Protein AF-A0A2L2Y137-F1 (afdb_monomer_lite)

Radius of gyration: 23.75 Å; chains: 1; bounding box: 49×53×63 Å

Structure (mmCIF, N/CA/C/O backbone):
data_AF-A0A2L2Y137-F1
#
_entry.id   AF-A0A2L2Y137-F1
#
loop_
_atom_site.group_PDB
_atom_site.id
_atom_site.type_symbol
_atom_site.label_atom_id
_atom_site.label_alt_id
_atom_site.label_comp_id
_atom_site.label_asym_id
_atom_site.label_entity_i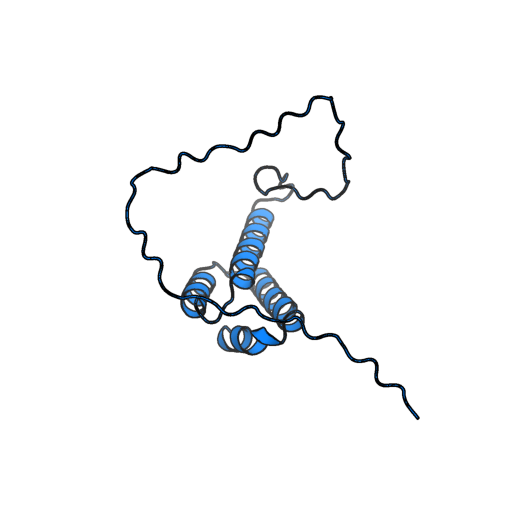d
_atom_site.label_seq_id
_atom_site.pdbx_PDB_ins_code
_atom_site.Cartn_x
_atom_site.Cartn_y
_atom_site.Cartn_z
_atom_site.occupancy
_atom_site.B_iso_or_equiv
_atom_site.auth_seq_id
_atom_site.auth_comp_id
_atom_site.auth_asym_id
_atom_site.auth_atom_id
_atom_site.pdbx_PDB_model_num
ATOM 1 N N . PRO A 1 1 ? 4.138 -17.781 -47.375 1.00 38.97 1 PRO A N 1
ATOM 2 C CA . PRO A 1 1 ? 4.393 -16.380 -47.787 1.00 38.97 1 PRO A CA 1
ATOM 3 C C . PRO A 1 1 ? 3.566 -15.408 -46.932 1.00 38.97 1 PRO A C 1
ATOM 5 O O . PRO A 1 1 ? 2.381 -15.214 -47.176 1.00 38.97 1 PRO A O 1
ATOM 8 N N . ILE A 1 2 ? 4.181 -14.890 -45.868 1.00 36.47 2 ILE A N 1
ATOM 9 C CA . ILE A 1 2 ? 3.550 -14.008 -44.878 1.00 36.47 2 ILE A CA 1
ATOM 10 C C . ILE A 1 2 ? 4.031 -12.584 -45.172 1.00 36.47 2 ILE A C 1
ATOM 12 O O . ILE A 1 2 ? 5.234 -12.335 -45.207 1.00 36.47 2 ILE A O 1
ATOM 16 N N . ILE A 1 3 ? 3.095 -11.674 -45.440 1.00 41.97 3 ILE A N 1
ATOM 17 C CA . ILE A 1 3 ? 3.372 -10.265 -45.738 1.00 41.97 3 ILE A CA 1
ATOM 18 C C . ILE A 1 3 ? 3.721 -9.553 -44.426 1.00 41.97 3 ILE A C 1
ATOM 20 O O . ILE A 1 3 ? 2.908 -9.471 -43.508 1.00 41.97 3 ILE A O 1
ATOM 24 N N . LEU A 1 4 ? 4.955 -9.057 -44.348 1.00 38.38 4 LEU A N 1
ATOM 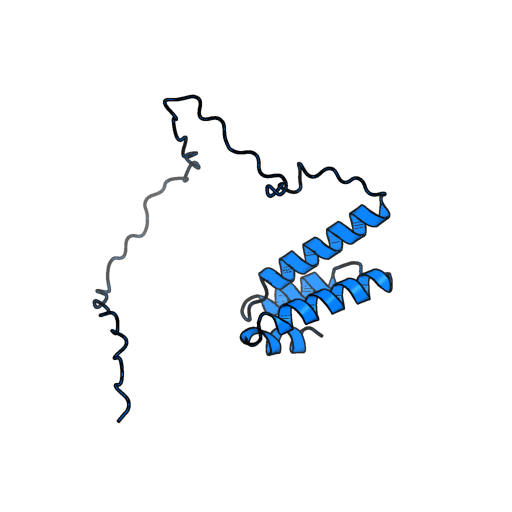25 C CA . LEU A 1 4 ? 5.518 -8.330 -43.216 1.00 38.38 4 LEU A CA 1
ATOM 26 C C . LEU A 1 4 ? 5.083 -6.857 -43.310 1.00 38.38 4 LEU A C 1
ATOM 28 O O . LEU A 1 4 ? 5.626 -6.090 -44.104 1.00 38.38 4 LEU A O 1
ATOM 32 N N . ALA A 1 5 ? 4.075 -6.458 -42.533 1.00 44.41 5 ALA A N 1
ATOM 33 C CA . ALA A 1 5 ? 3.687 -5.056 -42.405 1.00 44.41 5 ALA A CA 1
ATOM 34 C C . ALA A 1 5 ? 4.750 -4.306 -41.581 1.00 44.41 5 ALA A C 1
ATOM 36 O O . ALA A 1 5 ? 4.896 -4.516 -40.376 1.00 44.41 5 ALA A O 1
ATOM 37 N N . GLN A 1 6 ? 5.521 -3.452 -42.253 1.00 39.34 6 GLN A N 1
ATOM 38 C CA . GLN A 1 6 ? 6.526 -2.586 -41.642 1.00 39.34 6 GLN A CA 1
ATOM 39 C C . GLN A 1 6 ? 5.832 -1.539 -40.757 1.00 39.34 6 GLN A C 1
ATOM 41 O O . GLN A 1 6 ? 5.092 -0.686 -41.242 1.00 39.34 6 GLN A O 1
ATOM 46 N N . ARG A 1 7 ? 6.072 -1.603 -39.443 1.00 38.91 7 ARG A N 1
ATOM 47 C CA . ARG A 1 7 ? 5.741 -0.525 -38.504 1.00 38.91 7 ARG A CA 1
ATOM 48 C C . ARG A 1 7 ? 6.672 0.657 -38.790 1.00 38.91 7 ARG A C 1
ATOM 50 O O . ARG A 1 7 ? 7.886 0.523 -38.671 1.00 38.91 7 ARG A O 1
ATOM 57 N N . GLY A 1 8 ? 6.105 1.793 -39.193 1.00 39.16 8 GLY A N 1
ATOM 58 C CA . GLY A 1 8 ? 6.844 3.035 -39.417 1.00 39.16 8 GLY A CA 1
ATOM 59 C C . GLY A 1 8 ? 7.548 3.505 -38.143 1.00 39.16 8 GLY A C 1
ATOM 60 O O . GLY A 1 8 ? 6.928 3.625 -37.089 1.00 39.16 8 GLY A O 1
ATOM 61 N N . VAL A 1 9 ? 8.850 3.756 -38.250 1.00 48.69 9 VAL A N 1
ATOM 62 C CA . VAL A 1 9 ? 9.694 4.284 -37.171 1.00 48.69 9 VAL A CA 1
ATOM 63 C C . VAL A 1 9 ? 9.610 5.817 -37.203 1.00 48.69 9 VAL A C 1
ATOM 65 O O . VAL A 1 9 ? 9.826 6.398 -38.271 1.00 48.69 9 VAL A O 1
ATOM 68 N N . PRO A 1 10 ? 9.302 6.513 -36.094 1.00 44.56 10 PRO A N 1
ATOM 69 C CA . PRO A 1 10 ? 9.287 7.972 -36.091 1.00 44.56 10 PRO A CA 1
ATOM 70 C C . PRO A 1 10 ? 10.718 8.531 -36.186 1.00 44.56 10 PRO A C 1
ATOM 72 O O . PRO A 1 10 ? 11.599 8.168 -35.408 1.00 44.56 10 PRO A O 1
ATOM 75 N N . ARG A 1 11 ? 10.953 9.435 -37.149 1.00 46.00 11 ARG A N 1
ATOM 76 C CA . ARG A 1 11 ? 12.197 10.214 -37.280 1.00 46.00 11 ARG A CA 1
ATOM 77 C C . ARG A 1 11 ? 12.391 11.103 -36.048 1.00 46.00 11 ARG A C 1
ATOM 79 O O . ARG A 1 11 ? 11.585 11.999 -35.815 1.00 46.00 11 ARG A O 1
ATOM 86 N N . MET A 1 12 ? 13.493 10.923 -35.323 1.00 43.78 12 MET A N 1
ATOM 87 C CA . MET A 1 12 ? 13.956 11.880 -34.315 1.00 43.78 12 MET A CA 1
ATOM 88 C C . MET A 1 12 ? 14.762 13.004 -34.979 1.00 43.78 12 MET A C 1
ATOM 90 O O . MET A 1 12 ? 15.778 12.756 -35.626 1.00 43.78 12 MET A O 1
ATOM 94 N N . THR A 1 13 ? 14.317 14.250 -34.823 1.00 55.12 13 THR A N 1
ATOM 95 C CA . THR A 1 13 ? 15.115 15.447 -35.130 1.00 55.12 13 THR A CA 1
ATOM 96 C C . THR A 1 13 ? 16.162 15.678 -34.038 1.00 55.12 13 THR A C 1
ATOM 98 O O . THR A 1 13 ? 15.844 15.631 -32.852 1.00 55.12 13 THR A O 1
ATOM 101 N N . GLN A 1 14 ? 17.409 15.917 -34.450 1.00 45.94 14 GLN A N 1
ATOM 102 C CA . GLN A 1 14 ? 18.572 16.101 -33.577 1.00 45.94 14 GLN A CA 1
ATOM 103 C C . GLN A 1 14 ? 18.450 17.350 -32.683 1.00 45.94 14 GLN A C 1
ATOM 105 O O . GLN A 1 14 ? 18.018 18.410 -33.135 1.00 45.94 14 GLN A O 1
ATOM 110 N N . MET A 1 15 ? 18.857 17.218 -31.415 1.00 37.88 15 MET A N 1
ATOM 111 C CA . MET A 1 15 ? 18.970 18.316 -30.450 1.00 37.88 15 MET A CA 1
ATOM 112 C C . MET A 1 15 ? 20.191 19.196 -30.743 1.00 37.88 15 MET A C 1
ATOM 114 O O . MET A 1 15 ? 21.310 18.693 -30.799 1.00 37.88 15 MET A O 1
ATOM 118 N N . ASN A 1 16 ? 19.988 20.515 -30.806 1.00 38.53 16 ASN A N 1
ATOM 119 C CA . ASN A 1 16 ? 21.054 21.495 -30.601 1.00 38.53 16 ASN A CA 1
ATOM 120 C C . ASN A 1 16 ? 21.148 21.836 -29.107 1.00 38.53 16 ASN A C 1
ATOM 122 O O . ASN A 1 16 ? 20.200 22.341 -28.505 1.00 38.53 16 ASN A O 1
ATOM 126 N N . ILE A 1 17 ? 22.308 21.538 -28.527 1.00 48.25 17 ILE A N 1
ATOM 127 C CA . ILE A 1 17 ? 22.744 21.941 -27.187 1.00 48.25 17 ILE A CA 1
ATOM 128 C C . ILE A 1 17 ? 23.170 23.424 -27.242 1.00 48.25 17 ILE A C 1
ATOM 130 O O . ILE A 1 17 ? 23.572 23.910 -28.294 1.00 48.25 17 ILE A O 1
ATOM 134 N N . TYR A 1 18 ? 23.086 24.111 -26.095 1.00 41.72 18 TYR A N 1
ATOM 135 C CA . TYR A 1 18 ? 23.451 25.513 -25.802 1.00 41.72 18 TYR A CA 1
ATOM 136 C C . TYR A 1 18 ? 22.340 26.570 -25.932 1.00 41.72 18 TYR A C 1
ATOM 138 O O . TYR A 1 18 ? 22.321 27.391 -26.842 1.00 41.72 18 TYR A O 1
ATOM 146 N N . ALA A 1 19 ? 21.501 26.665 -24.897 1.00 40.59 19 ALA A N 1
ATOM 147 C CA . ALA A 1 19 ? 20.935 27.947 -24.476 1.00 40.59 19 ALA A CA 1
ATOM 148 C C . ALA A 1 19 ? 20.807 27.995 -22.944 1.00 40.59 19 ALA A C 1
ATOM 150 O O . ALA A 1 19 ? 19.820 27.575 -22.349 1.00 40.59 19 ALA A O 1
ATOM 151 N N . ASN A 1 20 ? 21.854 28.517 -22.307 1.00 47.66 20 ASN A N 1
ATOM 152 C CA . ASN A 1 20 ? 21.849 28.979 -20.926 1.00 47.66 20 ASN A CA 1
ATOM 153 C C . ASN A 1 20 ? 20.982 30.249 -20.829 1.00 47.66 20 ASN A C 1
ATOM 155 O O . ASN A 1 20 ? 21.351 31.282 -21.384 1.00 47.66 20 ASN A O 1
ATOM 159 N N . ARG A 1 21 ? 19.850 30.196 -20.119 1.00 41.94 21 ARG A N 1
ATOM 160 C CA . ARG A 1 21 ? 19.160 31.396 -19.615 1.00 41.94 21 ARG A CA 1
ATOM 161 C C . ARG A 1 21 ? 18.824 31.219 -18.138 1.00 41.94 21 ARG A C 1
ATOM 163 O O . ARG A 1 21 ? 17.698 30.887 -17.778 1.00 41.94 21 ARG A O 1
ATOM 170 N N . ARG A 1 22 ? 19.815 31.438 -17.271 1.00 40.47 22 ARG A N 1
ATOM 171 C CA . ARG A 1 22 ? 19.553 31.737 -15.858 1.00 40.47 22 ARG A CA 1
ATOM 172 C C . ARG A 1 22 ? 19.147 33.206 -15.693 1.00 40.47 22 ARG A C 1
ATOM 174 O O . ARG A 1 22 ? 19.664 34.079 -16.381 1.00 40.47 22 ARG A O 1
ATOM 181 N N . SER A 1 23 ? 18.245 33.393 -14.728 1.00 47.12 23 SER A N 1
ATOM 182 C CA . SER A 1 23 ? 17.802 34.615 -14.043 1.00 47.12 23 SER A CA 1
ATOM 183 C C . SER A 1 23 ? 16.984 35.647 -14.825 1.00 47.12 23 SER A C 1
ATOM 185 O O . SER A 1 23 ? 17.530 36.607 -15.357 1.00 47.12 23 SER A O 1
ATOM 187 N N . LEU A 1 24 ? 15.656 35.537 -14.705 1.00 47.75 24 LEU A N 1
ATOM 188 C CA . LEU A 1 24 ? 14.812 36.682 -14.355 1.00 47.75 24 LEU A CA 1
ATOM 189 C C . LEU A 1 24 ? 13.897 36.282 -13.193 1.00 47.75 24 LEU A C 1
ATOM 191 O O . LEU A 1 24 ? 13.234 35.248 -13.223 1.00 47.75 24 LEU A O 1
ATOM 195 N N . GLN A 1 25 ? 13.938 37.094 -12.142 1.00 47.38 25 GLN A N 1
ATOM 196 C CA . GLN A 1 25 ? 13.045 37.046 -10.995 1.00 47.38 25 GLN A CA 1
ATOM 197 C C . GLN A 1 25 ? 11.588 37.202 -11.429 1.00 47.38 25 GLN A C 1
ATOM 199 O O . GLN A 1 25 ? 11.256 38.067 -12.233 1.00 47.38 25 GLN A O 1
ATOM 204 N N . GLY A 1 26 ? 10.716 36.417 -10.808 1.00 38.12 26 GLY A N 1
ATOM 205 C CA . GLY A 1 26 ? 9.277 36.618 -10.848 1.00 38.12 26 GLY A CA 1
ATOM 206 C C . GLY A 1 26 ? 8.600 35.490 -10.094 1.00 38.12 26 GLY A C 1
ATOM 207 O O . GLY A 1 26 ? 8.564 34.365 -10.575 1.00 38.12 26 GLY A O 1
ATOM 208 N N . ARG A 1 27 ? 8.105 35.772 -8.884 1.00 45.88 27 ARG A N 1
ATOM 209 C CA . ARG A 1 27 ? 7.161 34.892 -8.187 1.00 45.88 27 ARG A CA 1
ATOM 210 C C . ARG A 1 27 ? 6.037 34.562 -9.171 1.00 45.88 27 ARG A C 1
ATOM 212 O O . ARG A 1 27 ? 5.311 35.471 -9.560 1.00 45.88 27 ARG A O 1
ATOM 219 N N . ASP A 1 28 ? 5.903 33.299 -9.566 1.00 46.38 28 ASP A N 1
ATOM 220 C CA . ASP A 1 28 ? 4.747 32.840 -10.333 1.00 46.38 28 ASP A CA 1
ATOM 221 C C . ASP A 1 28 ? 3.533 32.864 -9.397 1.00 46.38 28 ASP A C 1
ATOM 223 O O . ASP A 1 28 ? 3.228 31.925 -8.652 1.00 46.38 28 ASP A O 1
ATOM 227 N N . SER A 1 29 ? 2.897 34.031 -9.335 1.00 56.12 29 SER A N 1
ATOM 2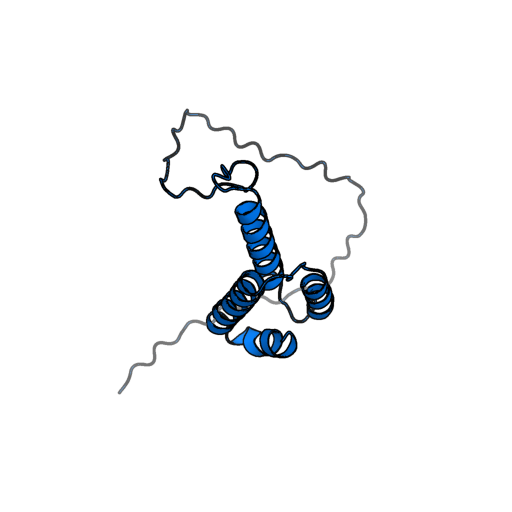28 C CA . SER A 1 29 ? 1.553 34.186 -8.815 1.00 56.12 29 SER A CA 1
ATOM 229 C C . SER A 1 29 ? 0.652 33.317 -9.677 1.00 56.12 29 SER A C 1
ATOM 231 O O . SER A 1 29 ? 0.206 33.789 -10.716 1.00 56.12 29 SER A O 1
ATOM 233 N N . LYS A 1 30 ? 0.408 32.072 -9.234 1.00 61.53 30 LYS A N 1
ATOM 234 C CA . LYS A 1 30 ? -0.530 31.090 -9.805 1.00 61.53 30 LYS A CA 1
ATOM 235 C C . LYS A 1 30 ? -1.705 31.796 -10.483 1.00 61.53 30 LYS A C 1
ATOM 237 O O . LYS A 1 30 ? -2.718 32.095 -9.844 1.00 61.53 30 LYS A O 1
ATOM 242 N N . THR A 1 31 ? -1.573 32.074 -11.774 1.00 59.28 31 THR A N 1
ATOM 243 C CA . THR A 1 31 ? -2.648 32.671 -12.554 1.00 59.28 31 THR A CA 1
ATOM 244 C C . THR A 1 31 ? -3.644 31.549 -12.783 1.00 59.28 31 THR A C 1
ATOM 246 O O . THR A 1 31 ? -3.423 30.624 -13.563 1.00 59.28 31 THR A O 1
ATOM 249 N N . LYS A 1 32 ? -4.729 31.568 -12.001 1.00 63.03 32 LYS A N 1
ATOM 250 C CA . LYS A 1 32 ? -5.862 30.664 -12.197 1.00 63.03 32 LYS A CA 1
ATOM 251 C C . LYS A 1 32 ? -6.320 30.847 -13.643 1.00 63.03 32 LYS A C 1
ATOM 253 O O . LYS A 1 32 ? -6.766 31.931 -14.007 1.00 63.03 32 LYS A O 1
ATOM 258 N N . LYS A 1 33 ? -6.179 29.811 -14.471 1.00 66.81 33 LYS A N 1
ATOM 259 C CA . LYS A 1 33 ? -6.728 29.806 -15.830 1.00 66.81 33 LYS A CA 1
ATOM 260 C C . LYS A 1 33 ? -8.251 29.800 -15.704 1.00 66.81 33 LYS A C 1
ATOM 262 O O . LYS A 1 33 ? -8.849 28.756 -15.466 1.00 66.81 33 LYS A O 1
ATOM 267 N N . VAL A 1 34 ? -8.861 30.979 -15.779 1.00 70.38 34 VAL A N 1
ATOM 268 C CA . VAL A 1 34 ? -10.317 31.137 -15.800 1.00 70.38 34 VAL A CA 1
ATOM 269 C C . VAL A 1 34 ? -10.763 30.982 -17.249 1.00 70.38 34 VAL A C 1
ATOM 271 O O . VAL A 1 34 ? -10.432 31.810 -18.095 1.00 70.38 34 VAL A O 1
ATOM 274 N N . ILE A 1 35 ? -11.472 29.894 -17.541 1.00 74.12 35 ILE A N 1
ATOM 275 C CA . ILE A 1 35 ? -12.131 29.691 -18.831 1.00 74.12 35 ILE A CA 1
ATOM 276 C C . ILE A 1 35 ? -13.495 30.376 -18.734 1.00 74.12 35 ILE A C 1
ATOM 278 O O . ILE A 1 35 ? -14.319 29.996 -17.906 1.00 74.12 35 ILE A O 1
ATOM 282 N N . TYR A 1 36 ? -13.726 31.400 -19.552 1.00 68.62 36 TYR A N 1
ATOM 283 C CA . TYR A 1 36 ? -15.025 32.061 -19.646 1.00 68.62 36 TYR A CA 1
ATOM 284 C C . TYR A 1 36 ? -15.899 31.285 -20.637 1.00 68.62 36 TYR A C 1
ATOM 286 O O . TYR A 1 36 ? -15.594 31.254 -21.828 1.00 68.62 36 TYR A O 1
ATOM 294 N N . LEU A 1 37 ? -16.969 30.644 -20.158 1.00 67.75 37 LEU A N 1
ATOM 295 C CA . LEU A 1 37 ? -17.983 30.046 -21.028 1.00 67.75 37 LEU A CA 1
ATOM 296 C C . LEU A 1 37 ? -19.064 31.084 -21.341 1.00 67.75 37 LEU A C 1
ATOM 298 O O . LEU A 1 37 ? -19.683 31.639 -20.438 1.00 67.75 37 LEU A O 1
ATOM 302 N N . SER A 1 38 ? -19.308 31.330 -22.627 1.00 68.88 38 SER A N 1
ATOM 303 C CA . SER A 1 38 ? -20.318 32.287 -23.106 1.00 68.88 38 SER A CA 1
ATOM 304 C C . SER A 1 38 ? -21.761 31.772 -22.996 1.00 68.88 38 SER A C 1
ATOM 306 O O . SER A 1 38 ? -22.697 32.508 -23.293 1.00 68.88 38 SER A O 1
ATOM 308 N N . GLN A 1 39 ? -21.958 30.508 -22.607 1.00 70.88 39 GLN A N 1
ATOM 309 C CA . GLN A 1 39 ? -23.261 29.847 -22.529 1.00 70.88 39 GLN A CA 1
ATOM 310 C C . GLN A 1 39 ? -23.366 29.012 -21.250 1.00 70.88 39 GLN A C 1
ATOM 312 O O . GLN A 1 39 ? -22.391 28.397 -20.817 1.00 70.88 39 GLN A O 1
ATOM 317 N N . ASN A 1 40 ? -24.569 28.961 -20.669 1.00 62.47 40 ASN A N 1
ATOM 318 C CA . ASN A 1 40 ? -24.888 28.084 -19.542 1.00 62.47 40 ASN A CA 1
ATOM 319 C C . ASN A 1 40 ? -24.923 26.623 -20.020 1.00 62.47 40 ASN A C 1
ATOM 321 O O . ASN A 1 40 ? -25.972 26.103 -20.395 1.00 62.47 40 ASN A O 1
ATOM 325 N N . VAL A 1 41 ? -23.761 25.970 -20.039 1.00 72.62 41 VAL A N 1
ATOM 326 C CA . VAL A 1 41 ? -23.637 24.544 -20.358 1.00 72.62 41 VAL A CA 1
ATOM 327 C C . VAL A 1 41 ? -23.966 23.739 -19.102 1.00 72.62 41 VAL A C 1
ATOM 329 O O . VAL A 1 41 ? -23.223 23.775 -18.121 1.00 72.62 41 VAL A O 1
ATOM 332 N N . LYS A 1 42 ? -25.084 23.006 -19.120 1.00 78.50 42 LYS A N 1
ATOM 333 C CA . LYS A 1 42 ? -25.382 22.001 -18.093 1.00 78.50 42 LYS A CA 1
ATOM 334 C C . LYS A 1 42 ? -24.415 20.830 -18.284 1.00 78.50 42 LYS A C 1
ATOM 336 O O . LYS A 1 42 ? -24.433 20.187 -19.330 1.00 78.50 42 LYS A O 1
ATOM 341 N N . LEU A 1 43 ? -23.549 20.587 -17.301 1.00 77.25 43 LEU A N 1
ATOM 342 C CA . LEU A 1 43 ? -22.636 19.445 -17.326 1.00 77.25 43 LEU A CA 1
ATOM 343 C C . LEU A 1 43 ? -23.427 18.145 -17.151 1.00 77.25 43 LEU A C 1
ATOM 345 O O . LEU A 1 43 ? -24.416 18.107 -16.420 1.00 77.25 43 LEU A O 1
ATOM 349 N N . HIS A 1 44 ? -22.983 17.085 -17.824 1.00 81.62 44 HIS A N 1
ATOM 350 C CA . HIS A 1 44 ? -23.530 15.754 -17.604 1.00 81.62 44 HIS A CA 1
ATOM 351 C C . HIS A 1 44 ? -23.112 15.253 -16.222 1.00 81.62 44 HIS A C 1
ATOM 353 O O . HIS A 1 44 ? -21.928 15.242 -15.884 1.00 81.62 44 HIS A O 1
ATOM 359 N N . GLU A 1 45 ? -24.096 14.844 -15.431 1.00 82.19 45 GLU A N 1
ATOM 360 C CA . GLU A 1 45 ? -23.876 14.148 -14.171 1.00 82.19 45 GLU A CA 1
ATOM 361 C C . GLU A 1 45 ? -23.633 12.670 -14.490 1.00 82.19 45 GLU A C 1
ATOM 363 O O . GLU A 1 45 ? -24.378 12.060 -15.255 1.00 82.19 45 GLU A O 1
ATOM 368 N N . ALA A 1 46 ? -22.545 12.120 -13.957 1.00 79.56 46 ALA A N 1
ATOM 369 C CA . ALA A 1 46 ? -22.261 10.695 -14.012 1.00 79.56 46 ALA A CA 1
ATOM 370 C C . ALA A 1 46 ? -22.512 10.110 -12.625 1.00 79.56 46 ALA A C 1
ATOM 372 O O . ALA A 1 46 ? -22.004 10.651 -11.639 1.00 79.56 46 ALA A O 1
ATOM 373 N N . ASP A 1 47 ? -23.223 8.985 -12.560 1.00 79.50 47 ASP A N 1
ATOM 374 C CA . ASP A 1 47 ? -23.520 8.303 -11.293 1.00 79.50 47 ASP A CA 1
ATOM 375 C C . ASP A 1 47 ? -22.232 7.951 -10.517 1.00 79.50 47 ASP A C 1
ATOM 377 O O . ASP A 1 47 ? -22.200 8.016 -9.290 1.00 79.50 47 ASP A O 1
ATOM 381 N N . ASN A 1 48 ? -21.131 7.698 -11.241 1.00 81.94 48 ASN A N 1
ATOM 382 C CA . ASN A 1 48 ? -19.802 7.379 -10.702 1.00 81.94 48 ASN A CA 1
ATOM 383 C C . ASN A 1 48 ? -18.771 8.505 -10.916 1.00 81.94 48 ASN A C 1
ATOM 385 O O . ASN A 1 48 ? -17.608 8.245 -11.231 1.00 81.94 48 ASN A O 1
ATOM 389 N N . ALA A 1 49 ? -19.174 9.773 -10.800 1.00 83.56 49 ALA A N 1
ATOM 390 C CA . ALA A 1 49 ? -18.222 10.881 -10.871 1.00 83.56 49 ALA A CA 1
ATOM 391 C C . ALA A 1 49 ? -17.170 10.780 -9.748 1.00 83.56 49 ALA A C 1
ATOM 393 O O . ALA A 1 49 ? -17.510 10.582 -8.580 1.00 83.56 49 ALA A O 1
ATOM 394 N N . TRP A 1 50 ? -15.887 10.961 -10.084 1.00 83.75 50 TRP A N 1
ATOM 395 C CA . TRP A 1 50 ? -14.820 10.981 -9.082 1.00 83.75 50 TRP A CA 1
ATOM 396 C C . TRP A 1 50 ? -15.050 12.125 -8.088 1.00 83.75 50 TRP A C 1
ATOM 398 O O . TRP A 1 50 ? -15.111 13.297 -8.473 1.00 83.75 50 TRP A O 1
ATOM 408 N N . LYS A 1 51 ? -15.166 11.791 -6.800 1.00 80.62 51 LYS A N 1
ATOM 409 C CA . LYS A 1 51 ? -15.335 12.771 -5.726 1.00 80.62 51 LYS A CA 1
ATOM 410 C C . LYS A 1 51 ? -14.014 12.948 -4.980 1.00 80.62 51 LYS A C 1
ATOM 412 O O . LYS A 1 51 ? -13.458 11.969 -4.481 1.00 80.62 51 LYS A O 1
ATOM 417 N N . PRO A 1 52 ? -13.503 14.184 -4.863 1.00 78.62 52 PRO A N 1
ATOM 418 C CA . PRO A 1 52 ? -12.347 14.436 -4.027 1.00 78.62 52 PRO A CA 1
ATOM 419 C C . PRO A 1 52 ? -12.691 14.165 -2.561 1.00 78.62 52 PRO A C 1
ATOM 421 O O . PRO A 1 52 ? -13.801 14.433 -2.107 1.00 78.62 52 PRO A O 1
ATOM 424 N N . PHE A 1 53 ? -11.695 13.694 -1.817 1.00 67.00 53 PHE A N 1
ATOM 425 C CA . PHE A 1 53 ? -11.845 13.170 -0.458 1.00 67.00 53 PHE A CA 1
ATOM 426 C C . PHE A 1 53 ? -12.611 14.080 0.505 1.00 67.00 53 PHE A C 1
ATOM 428 O O . PHE A 1 53 ? -13.472 13.623 1.241 1.00 67.00 53 PHE A O 1
ATOM 435 N N . TYR A 1 54 ? -12.340 15.385 0.470 1.00 73.31 54 TYR A N 1
ATOM 436 C CA . TYR A 1 54 ? -12.972 16.352 1.370 1.00 73.31 54 TYR A CA 1
ATOM 437 C C . TYR A 1 54 ? -14.475 16.564 1.103 1.00 73.31 54 TYR A C 1
ATOM 439 O O . TYR A 1 54 ? -15.129 17.265 1.868 1.00 73.31 54 TYR A O 1
ATOM 447 N N . LYS A 1 55 ? -15.012 16.006 0.009 1.00 71.31 55 LYS A N 1
ATOM 448 C CA . LYS A 1 55 ? -16.444 16.008 -0.340 1.00 71.31 55 LYS A CA 1
ATOM 449 C C . LYS A 1 55 ? -17.061 14.609 -0.314 1.00 71.31 55 LYS A C 1
ATOM 451 O O . LYS A 1 55 ? -18.162 14.428 -0.826 1.00 71.31 55 LYS A O 1
ATOM 456 N N . GLN A 1 56 ? -16.324 13.610 0.161 1.00 69.31 56 GLN A N 1
ATOM 457 C CA . GLN A 1 56 ? -16.809 12.243 0.223 1.00 69.31 56 GLN A CA 1
ATOM 458 C C . GLN A 1 56 ? -17.516 12.056 1.567 1.00 69.31 56 GLN A C 1
ATOM 460 O O . GLN A 1 56 ? -16.914 12.269 2.617 1.00 69.31 56 GLN A O 1
ATOM 465 N N . ASP A 1 57 ? -18.800 11.704 1.528 1.00 62.38 57 ASP A N 1
ATOM 466 C CA . ASP A 1 57 ? -19.573 11.420 2.734 1.00 62.38 57 ASP A CA 1
ATOM 467 C C . ASP A 1 57 ? -19.040 10.125 3.347 1.00 62.38 57 ASP A C 1
ATOM 469 O O . ASP A 1 57 ? -19.226 9.039 2.795 1.00 62.38 57 ASP A O 1
ATOM 473 N N . VAL A 1 58 ? -18.322 10.230 4.466 1.00 62.75 58 VAL A N 1
ATOM 474 C CA . VAL A 1 58 ? -17.824 9.047 5.168 1.00 62.75 58 VAL A CA 1
ATOM 475 C C . VAL A 1 58 ? -18.969 8.494 6.006 1.00 62.75 58 VAL A C 1
ATOM 477 O O . VAL A 1 58 ? -19.169 8.881 7.151 1.00 62.75 58 VAL A O 1
ATOM 480 N N . ALA A 1 59 ? -19.777 7.630 5.396 1.00 57.91 59 ALA A N 1
ATOM 481 C CA . ALA A 1 59 ? -20.953 7.025 6.021 1.00 57.91 59 ALA A CA 1
ATOM 482 C C . ALA A 1 59 ? -20.616 5.887 7.016 1.00 57.91 59 ALA A C 1
ATOM 484 O O . ALA A 1 59 ? -21.511 5.165 7.450 1.00 57.91 59 ALA A O 1
ATOM 485 N N . GLY A 1 60 ? -19.341 5.717 7.376 1.00 57.97 60 GLY A N 1
ATOM 486 C CA . GLY A 1 60 ? -18.842 4.651 8.243 1.00 57.97 60 GLY A CA 1
ATOM 487 C C . GLY A 1 60 ? -18.458 5.145 9.639 1.00 57.97 60 GLY A C 1
ATOM 488 O O . GLY A 1 60 ? -18.045 6.290 9.821 1.00 57.97 60 GLY A O 1
ATOM 489 N N . GLY A 1 61 ? -18.587 4.275 10.645 1.00 65.56 61 GLY A N 1
ATOM 490 C CA . GLY A 1 61 ? -18.134 4.558 12.013 1.00 65.56 61 GLY A CA 1
ATOM 491 C C . GLY A 1 61 ? -16.619 4.807 12.102 1.00 65.56 61 GLY A C 1
ATOM 492 O O . GLY A 1 61 ? -15.875 4.544 11.162 1.00 65.56 61 GLY A O 1
ATOM 493 N N . GLN A 1 62 ? -16.135 5.282 13.256 1.00 69.06 62 GLN A N 1
ATOM 494 C CA . GLN A 1 62 ? -14.728 5.677 13.474 1.00 69.06 62 GLN A CA 1
ATOM 495 C C . GLN A 1 62 ? -13.690 4.628 13.020 1.00 69.06 62 GLN A C 1
ATOM 497 O O . GLN A 1 62 ? -12.649 4.986 12.477 1.00 69.06 62 GLN A O 1
ATOM 502 N N . LEU A 1 63 ? -13.981 3.338 13.206 1.00 67.56 63 LEU A N 1
ATOM 503 C CA . LEU A 1 63 ? -13.096 2.242 12.792 1.00 67.56 63 LEU A CA 1
ATOM 504 C C . LEU A 1 63 ? -12.974 2.116 11.265 1.00 67.56 63 LEU A C 1
ATOM 506 O O . LEU A 1 63 ? -11.910 1.779 10.754 1.00 67.56 63 LEU A O 1
ATOM 510 N N . ASP A 1 64 ? -14.048 2.409 10.538 1.00 75.38 64 ASP A N 1
ATOM 511 C CA . ASP A 1 64 ? -14.096 2.334 9.076 1.00 75.38 64 ASP A CA 1
ATOM 512 C C . ASP A 1 64 ? -13.312 3.494 8.442 1.00 75.38 64 ASP A C 1
ATOM 514 O O . ASP A 1 64 ? -12.518 3.314 7.521 1.00 75.38 64 ASP A O 1
ATOM 518 N N . LEU A 1 65 ? -13.414 4.680 9.051 1.00 79.75 65 LEU A N 1
ATOM 519 C CA . LEU A 1 65 ? -12.599 5.852 8.719 1.00 79.75 65 LEU A CA 1
ATOM 520 C C . LEU A 1 65 ? -11.093 5.586 8.843 1.00 79.75 65 LEU A C 1
ATOM 522 O O . LEU A 1 65 ? -10.314 6.063 8.018 1.00 79.75 65 LEU A O 1
ATOM 526 N N . GLU A 1 66 ? -10.660 4.881 9.887 1.00 81.38 66 GLU A N 1
ATOM 527 C CA . GLU A 1 66 ? -9.241 4.574 10.100 1.00 81.38 66 GLU A CA 1
ATOM 528 C C . GLU A 1 66 ? -8.714 3.545 9.099 1.00 81.38 66 GLU A C 1
ATOM 530 O O . GLU A 1 66 ? -7.606 3.711 8.581 1.00 81.38 66 GLU A O 1
ATOM 535 N N . LYS A 1 67 ? -9.519 2.529 8.771 1.00 81.75 67 LYS A N 1
ATOM 536 C CA . LYS A 1 67 ? -9.192 1.540 7.736 1.00 81.75 67 LYS A CA 1
ATOM 537 C C . LYS A 1 67 ? -9.086 2.181 6.354 1.00 81.75 67 LYS A C 1
ATOM 539 O O . LYS A 1 67 ? -8.088 1.974 5.667 1.00 81.75 67 LYS A O 1
ATOM 544 N N . GLU A 1 68 ? -10.048 3.020 5.978 1.00 84.06 68 GLU A N 1
ATOM 545 C CA . GLU A 1 68 ? -10.028 3.744 4.700 1.00 84.06 68 GLU A CA 1
ATOM 546 C C . GLU A 1 68 ? -8.833 4.701 4.596 1.00 84.06 68 GLU A C 1
ATOM 548 O O . GLU A 1 68 ? -8.166 4.767 3.561 1.00 84.06 68 GLU A O 1
ATOM 553 N N . LYS A 1 69 ? -8.492 5.407 5.684 1.00 85.75 69 LYS A N 1
ATOM 554 C CA . LYS A 1 69 ? -7.283 6.245 5.730 1.00 85.75 69 LYS A CA 1
ATOM 555 C C . LYS A 1 69 ? -6.018 5.423 5.516 1.00 85.75 69 LYS A C 1
ATOM 557 O O . LYS A 1 69 ? -5.173 5.836 4.726 1.00 85.75 69 LYS A O 1
ATOM 562 N N . LEU A 1 70 ? -5.893 4.278 6.187 1.00 88.19 70 LEU A N 1
ATOM 563 C CA . LEU A 1 70 ? -4.741 3.395 6.024 1.00 88.19 70 LEU A CA 1
ATOM 564 C C . LEU A 1 70 ? -4.630 2.895 4.581 1.00 88.19 70 LEU A C 1
ATOM 566 O O . LEU A 1 70 ? -3.585 3.070 3.957 1.00 88.19 70 LEU A O 1
ATOM 570 N N . LYS A 1 71 ? -5.723 2.344 4.040 1.00 87.31 71 LYS A N 1
ATOM 571 C CA . LYS A 1 71 ? -5.808 1.845 2.662 1.00 87.31 71 LYS A CA 1
ATOM 572 C C . LYS A 1 71 ? -5.345 2.903 1.664 1.00 87.31 71 LYS A C 1
ATOM 574 O O . LYS A 1 71 ? -4.523 2.635 0.793 1.00 87.31 71 LYS A O 1
ATOM 579 N N . ARG A 1 72 ? -5.825 4.134 1.833 1.00 87.25 72 ARG A N 1
ATOM 580 C CA . ARG A 1 72 ? -5.488 5.256 0.959 1.00 87.25 72 ARG A CA 1
ATOM 581 C C . ARG A 1 72 ? -4.031 5.694 1.085 1.00 87.25 72 ARG A C 1
ATOM 583 O O . ARG A 1 72 ? -3.412 6.006 0.070 1.00 87.25 72 ARG A O 1
ATOM 590 N N . SER A 1 73 ? -3.486 5.736 2.300 1.00 88.75 73 SER A N 1
ATOM 591 C CA . SER A 1 73 ? -2.069 6.048 2.516 1.00 88.75 73 SER A CA 1
ATOM 592 C C . SER A 1 73 ? -1.178 5.018 1.830 1.00 88.75 73 SER A C 1
ATOM 594 O O . SER A 1 73 ? -0.272 5.395 1.092 1.00 88.75 73 SER A O 1
ATOM 596 N N . VAL A 1 74 ? -1.494 3.731 1.985 1.00 89.06 74 VAL A N 1
ATOM 597 C CA . VAL A 1 74 ? -0.770 2.636 1.327 1.00 89.06 74 VAL A CA 1
ATOM 598 C C . VAL A 1 74 ? -0.869 2.756 -0.190 1.00 89.06 74 VAL A C 1
ATOM 600 O O . VAL A 1 74 ? 0.162 2.778 -0.850 1.00 89.06 74 VAL A O 1
ATOM 603 N N . GLN A 1 75 ? -2.063 2.966 -0.751 1.00 89.62 75 GLN A N 1
ATOM 604 C CA . GLN A 1 75 ? -2.218 3.229 -2.189 1.00 89.62 75 GLN A CA 1
ATOM 605 C C . GLN A 1 75 ? -1.394 4.438 -2.654 1.00 89.62 75 GLN A C 1
ATOM 607 O O . GLN A 1 75 ? -0.809 4.416 -3.732 1.00 89.62 75 GLN A O 1
ATOM 612 N N . GLY A 1 76 ? -1.319 5.509 -1.860 1.00 88.62 76 GLY A N 1
ATOM 613 C CA . GLY A 1 76 ? -0.481 6.668 -2.170 1.00 88.62 76 GLY A CA 1
ATOM 614 C C . GLY A 1 76 ? 1.014 6.336 -2.210 1.00 88.62 76 GLY A C 1
ATOM 615 O O . GLY A 1 76 ? 1.733 6.852 -3.064 1.00 88.62 76 GLY A O 1
ATOM 616 N N . ILE A 1 77 ? 1.485 5.470 -1.312 1.00 88.62 77 ILE A N 1
ATOM 617 C CA . ILE A 1 77 ? 2.866 4.973 -1.297 1.00 88.62 77 ILE A CA 1
ATOM 618 C C . ILE A 1 77 ? 3.125 4.083 -2.517 1.00 88.62 77 ILE A C 1
ATOM 620 O O . ILE A 1 77 ? 4.084 4.344 -3.241 1.00 88.62 77 ILE A O 1
ATOM 624 N N . LEU A 1 78 ? 2.258 3.100 -2.778 1.00 86.25 78 LEU A N 1
ATOM 625 C CA . LEU A 1 78 ? 2.405 2.158 -3.894 1.00 86.25 78 LEU A CA 1
ATOM 626 C C . LEU A 1 78 ? 2.403 2.880 -5.252 1.00 86.25 78 LEU A C 1
ATOM 628 O O . LEU A 1 78 ? 3.285 2.641 -6.066 1.00 86.25 78 LEU A O 1
ATOM 632 N N . ASN A 1 79 ? 1.534 3.878 -5.448 1.00 86.88 79 ASN A N 1
ATOM 633 C CA . ASN A 1 79 ? 1.506 4.698 -6.672 1.00 86.88 79 ASN A CA 1
ATOM 634 C C . ASN A 1 79 ? 2.791 5.508 -6.926 1.00 86.88 79 ASN A C 1
ATOM 636 O O . ASN A 1 79 ? 3.028 5.970 -8.042 1.00 86.88 79 ASN A O 1
ATOM 640 N N . ARG A 1 80 ? 3.591 5.761 -5.886 1.00 86.56 80 ARG A N 1
ATOM 641 C CA . ARG A 1 80 ? 4.873 6.477 -5.986 1.00 86.56 80 ARG A CA 1
ATOM 642 C C . ARG A 1 80 ? 6.060 5.515 -5.980 1.00 86.56 80 ARG A C 1
ATOM 644 O O . ARG A 1 80 ? 7.200 5.978 -6.007 1.00 86.56 80 ARG A O 1
ATOM 651 N N . LEU A 1 81 ? 5.816 4.201 -5.924 1.00 82.25 81 LEU A N 1
ATOM 652 C CA . LEU A 1 81 ? 6.858 3.203 -5.747 1.00 82.25 81 LEU A CA 1
ATOM 653 C C . LEU A 1 81 ? 7.763 3.168 -6.978 1.00 82.25 81 LEU A C 1
ATOM 655 O O . LEU A 1 81 ? 7.474 2.566 -8.006 1.00 82.25 81 LEU A O 1
ATOM 659 N N . THR A 1 82 ? 8.893 3.851 -6.848 1.00 83.25 82 THR A N 1
ATOM 660 C CA . THR A 1 82 ? 9.942 3.919 -7.857 1.00 83.25 82 THR A CA 1
ATOM 661 C C . THR A 1 82 ? 11.278 3.570 -7.210 1.00 83.25 82 THR A C 1
ATOM 663 O O . THR A 1 82 ? 11.459 3.812 -6.013 1.00 83.25 82 THR A O 1
ATOM 666 N N . PRO A 1 83 ? 12.262 3.060 -7.975 1.00 81.56 83 PRO A N 1
ATOM 667 C CA . PRO A 1 83 ? 13.576 2.730 -7.422 1.00 81.56 83 PRO A CA 1
ATOM 668 C C . PRO A 1 83 ? 14.277 3.922 -6.751 1.00 81.56 83 PRO A C 1
ATOM 670 O O . PRO A 1 83 ? 15.108 3.733 -5.872 1.00 81.56 83 PRO A O 1
ATOM 673 N N . GLN A 1 84 ? 13.952 5.150 -7.167 1.00 85.69 84 GLN A N 1
ATOM 674 C CA . GLN A 1 84 ? 14.578 6.373 -6.671 1.00 85.69 84 GLN A CA 1
ATOM 675 C C . GLN A 1 84 ? 14.094 6.771 -5.268 1.00 85.69 84 GLN A C 1
ATOM 677 O O . GLN A 1 84 ? 14.883 7.290 -4.482 1.00 85.69 84 GLN A O 1
ATOM 682 N N . GLU A 1 85 ? 12.818 6.542 -4.953 1.00 84.19 85 GLU A N 1
ATOM 683 C CA . GLU A 1 85 ? 12.204 6.947 -3.677 1.00 84.19 85 GLU A CA 1
ATOM 684 C C . GLU A 1 85 ? 11.962 5.766 -2.723 1.00 84.19 85 GLU A C 1
ATOM 686 O O . GLU A 1 85 ? 11.425 5.952 -1.632 1.00 84.19 85 GLU A O 1
ATOM 691 N N . PHE A 1 86 ? 12.393 4.562 -3.108 1.00 87.12 86 PHE A N 1
ATOM 692 C CA . PHE A 1 86 ? 12.109 3.305 -2.417 1.00 87.12 86 PHE A CA 1
ATOM 693 C C . PHE A 1 86 ? 12.397 3.343 -0.907 1.00 87.12 86 PHE A C 1
ATOM 695 O O . PHE A 1 86 ? 11.492 3.114 -0.113 1.00 87.12 86 PHE A O 1
ATOM 702 N N . GLU A 1 87 ? 13.611 3.714 -0.490 1.00 87.00 87 GLU A N 1
ATOM 703 C CA . GLU A 1 87 ? 14.005 3.756 0.933 1.00 87.00 87 GLU A CA 1
ATOM 704 C C . GLU A 1 87 ? 13.131 4.700 1.778 1.00 87.00 87 GLU A C 1
ATOM 706 O O . GLU A 1 87 ? 12.761 4.404 2.921 1.00 87.00 87 GLU A O 1
ATOM 711 N N . THR A 1 88 ? 12.759 5.845 1.203 1.00 88.75 88 THR A N 1
ATOM 712 C CA . THR A 1 88 ? 11.879 6.821 1.853 1.00 88.75 88 THR A CA 1
ATOM 713 C C . THR A 1 88 ? 10.479 6.243 2.029 1.00 88.75 88 THR A C 1
ATOM 715 O O . THR A 1 88 ? 9.895 6.347 3.109 1.00 88.75 88 THR A O 1
ATOM 718 N N . LEU A 1 89 ? 9.962 5.589 0.988 1.00 87.12 89 LEU A N 1
ATOM 719 C CA . LEU A 1 89 ? 8.642 4.964 0.988 1.00 87.12 89 LEU A CA 1
ATOM 720 C C . LEU A 1 89 ? 8.581 3.772 1.952 1.00 87.12 89 LEU A C 1
ATOM 722 O O . LEU A 1 89 ? 7.603 3.645 2.682 1.00 87.12 89 LEU A O 1
ATOM 726 N N . LEU A 1 90 ? 9.640 2.962 2.055 1.00 86.44 90 LEU A N 1
ATOM 727 C CA . LEU A 1 90 ? 9.738 1.895 3.060 1.00 86.44 90 LEU A CA 1
ATOM 728 C C . LEU A 1 90 ? 9.629 2.430 4.484 1.00 86.44 90 LEU A C 1
ATOM 730 O O . LEU A 1 90 ? 8.960 1.841 5.333 1.00 86.44 90 LEU A O 1
ATOM 734 N N . THR A 1 91 ? 10.297 3.548 4.754 1.00 88.69 91 THR A N 1
ATOM 735 C CA . THR A 1 91 ? 10.222 4.203 6.061 1.00 88.69 91 THR A CA 1
ATOM 736 C C . THR A 1 91 ? 8.800 4.695 6.336 1.00 88.69 91 THR A C 1
ATOM 738 O O . THR A 1 91 ? 8.309 4.553 7.453 1.00 88.69 91 THR A O 1
ATOM 741 N N . GLU A 1 92 ? 8.106 5.214 5.320 1.00 87.88 92 GLU A N 1
ATOM 742 C CA . GLU A 1 92 ? 6.701 5.619 5.424 1.00 87.88 92 GLU A CA 1
ATOM 743 C C . GLU A 1 92 ? 5.790 4.423 5.747 1.00 87.88 92 GLU A C 1
ATOM 745 O O . GLU A 1 92 ? 5.001 4.516 6.684 1.00 87.88 92 GLU A O 1
ATOM 750 N N . VAL A 1 93 ? 5.961 3.283 5.063 1.00 85.31 93 VAL A N 1
ATOM 751 C CA . VAL A 1 93 ? 5.206 2.042 5.338 1.00 85.31 93 VAL A CA 1
ATOM 752 C C . VAL A 1 93 ? 5.444 1.549 6.763 1.00 85.31 93 VAL A C 1
ATOM 754 O O . VAL A 1 93 ? 4.488 1.219 7.462 1.00 85.31 93 VAL A O 1
ATOM 757 N N . LYS A 1 94 ? 6.700 1.550 7.227 1.00 85.75 94 LYS A N 1
ATOM 758 C CA . LYS A 1 94 ? 7.064 1.134 8.595 1.00 85.75 94 LYS A CA 1
ATOM 759 C C . LYS A 1 94 ? 6.449 2.021 9.680 1.00 85.75 94 LYS A C 1
ATOM 761 O O . LYS A 1 94 ? 6.256 1.557 10.798 1.00 85.75 94 LYS A O 1
ATOM 766 N N . ASN A 1 95 ? 6.148 3.278 9.361 1.00 88.25 95 ASN A N 1
ATOM 767 C CA . ASN A 1 95 ? 5.535 4.225 10.292 1.00 88.25 95 ASN A CA 1
ATOM 768 C C . ASN A 1 95 ? 3.997 4.139 10.323 1.00 88.25 95 ASN A C 1
ATOM 770 O O . ASN A 1 95 ? 3.368 4.850 11.110 1.00 88.25 95 ASN A O 1
ATOM 774 N N . LEU A 1 96 ? 3.371 3.308 9.482 1.00 87.19 96 LEU A N 1
ATOM 775 C CA . LEU A 1 96 ? 1.925 3.092 9.512 1.00 87.19 96 LEU A CA 1
ATOM 776 C C . LEU A 1 96 ? 1.530 2.197 10.698 1.00 87.19 96 LEU A C 1
ATOM 778 O O . LEU A 1 96 ? 2.169 1.186 10.977 1.00 87.19 96 LEU A O 1
ATOM 782 N N . SER A 1 97 ? 0.433 2.539 11.378 1.00 83.19 97 SER A N 1
ATOM 783 C CA . SER A 1 97 ? -0.098 1.792 12.526 1.00 83.19 97 SER A CA 1
ATOM 784 C C . SER A 1 97 ? -0.905 0.556 12.098 1.00 83.19 97 SER A C 1
ATOM 786 O O . SER A 1 97 ? -2.146 0.548 12.037 1.00 83.19 97 SER A O 1
ATOM 788 N N . ILE A 1 98 ? -0.178 -0.509 11.754 1.00 84.94 98 ILE A N 1
ATOM 789 C CA . ILE A 1 98 ? -0.725 -1.822 11.384 1.00 84.94 98 ILE A CA 1
ATOM 790 C C . ILE A 1 98 ? -0.855 -2.689 12.648 1.00 84.94 98 ILE A C 1
ATOM 792 O O . ILE A 1 98 ? -0.109 -3.638 12.857 1.00 84.94 98 ILE A O 1
ATOM 796 N N . ASP A 1 99 ? -1.809 -2.343 13.515 1.00 87.12 99 ASP A N 1
ATOM 797 C CA . ASP A 1 99 ? -1.953 -2.987 14.838 1.00 87.12 99 ASP A CA 1
ATOM 798 C C . ASP A 1 99 ? -2.921 -4.187 14.856 1.00 87.12 99 ASP A C 1
ATOM 800 O O . ASP A 1 99 ? -3.094 -4.841 15.881 1.00 87.12 99 ASP A O 1
ATOM 804 N N . THR A 1 100 ? -3.609 -4.463 13.744 1.00 89.81 100 THR A N 1
ATOM 805 C CA . THR A 1 100 ? -4.665 -5.489 13.662 1.00 89.81 100 THR A CA 1
ATOM 806 C C . THR A 1 100 ? -4.459 -6.392 12.454 1.00 89.81 100 THR A C 1
ATOM 808 O O . THR A 1 100 ? -4.082 -5.899 11.391 1.00 89.81 100 THR A O 1
ATOM 811 N N . GLU A 1 101 ? -4.819 -7.668 12.578 1.00 89.00 101 GLU A N 1
ATOM 812 C CA . GLU A 1 101 ? -4.734 -8.661 11.496 1.00 89.00 101 GLU A CA 1
ATOM 813 C C . GLU A 1 101 ? -5.437 -8.201 10.210 1.00 89.00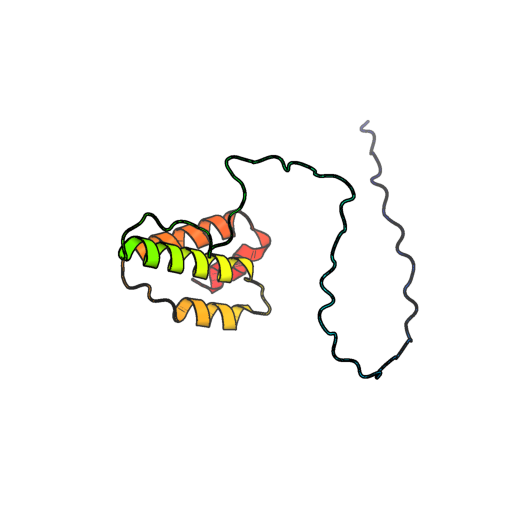 101 GLU A C 1
ATOM 815 O O . GLU A 1 101 ? -4.842 -8.223 9.138 1.00 89.00 101 GLU A O 1
ATOM 820 N N . GLU A 1 102 ? -6.654 -7.662 10.319 1.00 88.44 102 GLU A N 1
ATOM 821 C CA . GLU A 1 102 ? -7.421 -7.186 9.158 1.00 88.44 102 GLU A CA 1
ATOM 822 C C . GLU A 1 102 ? -6.697 -6.077 8.374 1.00 88.44 102 GLU A C 1
ATOM 824 O O . GLU A 1 102 ? -6.737 -6.045 7.142 1.00 88.44 102 GLU A O 1
ATOM 829 N N . LYS A 1 103 ? -6.009 -5.168 9.082 1.00 87.88 103 LYS A N 1
ATOM 830 C CA . LYS A 1 103 ? -5.195 -4.111 8.463 1.00 87.88 103 LYS A CA 1
ATOM 831 C C . LYS A 1 103 ? -4.013 -4.722 7.716 1.00 87.88 103 LYS A C 1
ATOM 833 O O . LYS A 1 103 ? -3.751 -4.306 6.595 1.00 87.88 103 LYS A O 1
ATOM 838 N N . LEU A 1 104 ? -3.330 -5.703 8.309 1.00 90.19 104 LEU A N 1
ATOM 839 C CA . LEU A 1 104 ? -2.194 -6.369 7.672 1.00 90.19 104 LEU A CA 1
ATOM 840 C C . LEU A 1 104 ? -2.622 -7.104 6.398 1.00 90.19 104 LEU A C 1
ATOM 842 O O . LEU A 1 104 ? -2.034 -6.850 5.351 1.00 90.19 104 LEU A O 1
ATOM 846 N N . CYS A 1 105 ? -3.680 -7.922 6.461 1.00 91.12 105 CYS A N 1
ATOM 847 C CA . CYS A 1 105 ? -4.228 -8.603 5.283 1.00 91.12 105 CYS A CA 1
ATOM 848 C C . CYS A 1 105 ? -4.560 -7.607 4.169 1.00 91.12 105 CYS A C 1
ATOM 850 O O . CYS A 1 105 ? -4.110 -7.780 3.043 1.00 91.12 105 CYS A O 1
ATOM 852 N N . THR A 1 106 ? -5.234 -6.502 4.507 1.00 88.62 106 THR A N 1
ATOM 853 C CA . THR A 1 106 ? -5.578 -5.455 3.529 1.00 88.62 106 THR A CA 1
ATOM 854 C C . THR A 1 106 ? -4.339 -4.876 2.837 1.00 88.62 106 THR A C 1
ATOM 856 O O . THR A 1 106 ? -4.363 -4.628 1.634 1.00 88.62 106 THR A O 1
ATOM 859 N N . VAL A 1 107 ? -3.255 -4.631 3.580 1.00 90.12 107 VAL A N 1
ATOM 860 C CA . VAL A 1 107 ? -2.011 -4.091 3.006 1.00 90.12 107 VAL A CA 1
ATOM 861 C C . VAL A 1 107 ? -1.322 -5.124 2.122 1.00 90.12 107 VAL A C 1
ATOM 863 O O . VAL A 1 107 ? -0.884 -4.788 1.025 1.00 90.12 107 VAL A O 1
ATOM 866 N N . THR A 1 108 ? -1.244 -6.371 2.577 1.00 91.31 108 THR A N 1
ATOM 867 C CA . THR A 1 108 ? -0.643 -7.466 1.814 1.00 91.31 108 THR A CA 1
ATOM 868 C C . THR A 1 108 ? -1.392 -7.713 0.505 1.00 91.31 108 THR A C 1
ATOM 870 O O . THR A 1 108 ? -0.751 -7.799 -0.541 1.00 91.31 108 THR A O 1
ATOM 873 N N . ASP A 1 109 ? -2.725 -7.737 0.536 1.00 92.00 109 ASP A N 1
ATOM 874 C CA . ASP A 1 109 ? -3.560 -7.920 -0.655 1.00 92.00 109 ASP A CA 1
ATOM 875 C C . ASP A 1 109 ? -3.326 -6.800 -1.680 1.00 92.00 109 ASP A C 1
ATOM 877 O O . ASP A 1 109 ? -3.093 -7.081 -2.855 1.00 92.00 109 ASP A O 1
ATOM 881 N N . LEU A 1 110 ? -3.275 -5.537 -1.234 1.00 90.69 110 LEU A N 1
ATOM 882 C CA . LEU A 1 110 ? -2.975 -4.394 -2.108 1.00 90.69 110 LEU A CA 1
ATOM 883 C C . LEU A 1 110 ? -1.617 -4.525 -2.805 1.00 90.69 110 LEU A C 1
ATOM 885 O O . LEU A 1 110 ? -1.498 -4.227 -3.990 1.00 90.69 110 LEU A O 1
ATOM 889 N N . ILE A 1 111 ? -0.586 -4.962 -2.079 1.00 89.75 111 ILE A N 1
ATOM 890 C CA . ILE A 1 111 ? 0.759 -5.123 -2.645 1.00 89.75 111 ILE A CA 1
ATOM 891 C C . ILE A 1 111 ? 0.761 -6.216 -3.713 1.00 89.75 111 ILE A C 1
ATOM 893 O O . ILE A 1 111 ? 1.368 -6.036 -4.769 1.00 89.75 111 ILE A O 1
ATOM 897 N N . PHE A 1 112 ? 0.083 -7.337 -3.458 1.00 90.75 112 PHE A N 1
ATOM 898 C CA . PHE A 1 112 ? -0.011 -8.425 -4.429 1.00 90.75 112 PHE A CA 1
ATOM 899 C C . PHE A 1 112 ? -0.781 -8.018 -5.686 1.00 90.75 112 PHE A C 1
ATOM 901 O O . PHE A 1 112 ? -0.342 -8.351 -6.788 1.00 90.75 112 PHE A O 1
ATOM 908 N N . GLU A 1 113 ? -1.890 -7.290 -5.541 1.00 90.94 113 GLU A N 1
ATOM 909 C CA . GLU A 1 113 ? -2.665 -6.782 -6.678 1.00 90.94 113 GLU A CA 1
ATOM 910 C C . GLU A 1 113 ? -1.829 -5.839 -7.556 1.00 90.94 113 GLU A C 1
ATOM 912 O O . GLU A 1 113 ? -1.765 -6.029 -8.774 1.00 90.94 113 GLU A O 1
ATOM 917 N N . GLU A 1 114 ? -1.123 -4.880 -6.950 1.00 88.12 114 GLU A N 1
ATOM 918 C CA . GLU A 1 114 ? -0.288 -3.918 -7.680 1.00 88.12 114 GLU A CA 1
ATOM 919 C C . GLU A 1 114 ? 0.918 -4.603 -8.347 1.00 88.12 114 GLU A C 1
ATOM 921 O O . GLU A 1 114 ? 1.222 -4.360 -9.517 1.00 88.12 114 GLU A O 1
ATOM 926 N N . ALA A 1 115 ? 1.574 -5.532 -7.645 1.00 89.50 115 ALA A N 1
ATOM 927 C CA . ALA A 1 115 ? 2.698 -6.294 -8.188 1.00 89.50 115 ALA A CA 1
ATOM 928 C C . ALA A 1 115 ? 2.288 -7.198 -9.363 1.00 89.50 115 ALA A C 1
ATOM 930 O O . ALA A 1 115 ? 3.083 -7.408 -10.285 1.00 89.50 115 ALA A O 1
ATOM 931 N N . ALA A 1 116 ? 1.062 -7.733 -9.344 1.00 89.62 116 ALA A N 1
ATOM 932 C CA . ALA A 1 116 ? 0.511 -8.517 -10.445 1.00 89.62 116 ALA A CA 1
ATOM 933 C C . ALA A 1 116 ? 0.123 -7.640 -11.648 1.00 89.62 116 ALA A C 1
ATOM 935 O O . ALA A 1 116 ? 0.298 -8.063 -12.794 1.00 89.62 116 ALA A O 1
ATOM 936 N N . ALA A 1 117 ? -0.379 -6.426 -11.401 1.00 89.75 117 ALA A N 1
ATOM 937 C CA . ALA A 1 117 ? -0.703 -5.457 -12.446 1.00 89.75 117 ALA A CA 1
ATOM 938 C C . ALA A 1 117 ? 0.557 -4.883 -13.120 1.00 89.75 117 ALA A C 1
ATOM 940 O O . ALA A 1 117 ? 0.575 -4.678 -14.338 1.00 89.75 117 ALA A O 1
ATOM 941 N N . GLU A 1 118 ? 1.625 -4.671 -12.346 1.00 87.44 118 GLU A N 1
ATOM 942 C CA . GLU A 1 118 ? 2.877 -4.059 -12.790 1.00 87.44 118 GLU A CA 1
ATOM 943 C C . GLU A 1 118 ? 4.086 -5.011 -12.673 1.00 87.44 118 GLU A C 1
ATOM 945 O O . GLU A 1 118 ? 4.963 -4.832 -11.819 1.00 87.44 118 GLU A O 1
ATOM 950 N N . PRO A 1 119 ? 4.235 -5.994 -13.582 1.00 86.69 119 PRO A N 1
ATOM 951 C CA . PRO A 1 119 ? 5.295 -7.001 -13.484 1.00 86.69 119 PRO A CA 1
ATOM 952 C C . PRO A 1 119 ? 6.716 -6.414 -13.539 1.00 86.69 119 PRO A C 1
ATOM 954 O O . PRO A 1 119 ? 7.649 -6.995 -12.989 1.00 86.69 119 PRO A O 1
ATOM 957 N N . ASN A 1 120 ? 6.901 -5.243 -14.157 1.00 87.56 120 ASN A N 1
ATOM 958 C CA . ASN A 1 120 ? 8.203 -4.568 -14.236 1.00 87.56 120 ASN A CA 1
ATOM 959 C C . ASN A 1 120 ? 8.688 -4.037 -12.877 1.00 87.56 120 ASN A C 1
ATOM 961 O O . ASN A 1 120 ? 9.892 -3.896 -12.667 1.00 87.56 120 ASN A O 1
ATOM 965 N N . SER A 1 121 ? 7.757 -3.752 -11.968 1.00 84.44 121 SER A N 1
ATOM 966 C CA . SER A 1 121 ? 8.026 -3.235 -10.624 1.00 84.44 121 SER A CA 1
ATOM 967 C C . 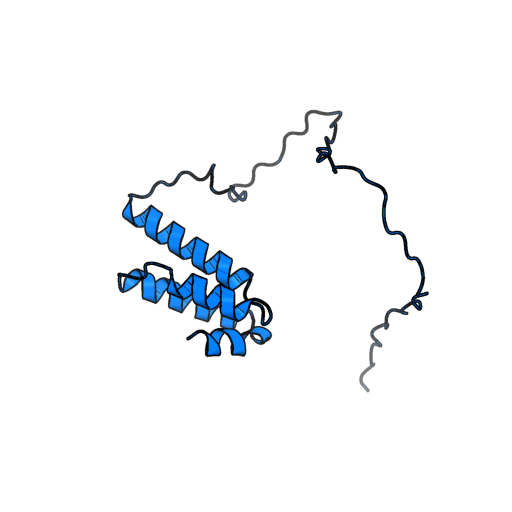SER A 1 121 ? 8.083 -4.357 -9.574 1.00 84.44 121 SER A C 1
ATOM 969 O O . SER A 1 121 ? 8.406 -4.095 -8.419 1.00 84.44 121 SER A O 1
ATOM 971 N N . SER A 1 122 ? 7.843 -5.617 -9.968 1.00 85.69 122 SER A N 1
ATOM 972 C CA . SER A 1 122 ? 7.782 -6.803 -9.090 1.00 85.69 122 SER A CA 1
ATOM 973 C C . SER A 1 122 ? 8.971 -6.934 -8.121 1.00 85.69 122 SER A C 1
ATOM 975 O O . SER A 1 122 ? 8.783 -7.225 -6.942 1.00 85.69 122 SER A O 1
ATOM 977 N N . PHE A 1 123 ? 10.192 -6.638 -8.579 1.00 89.12 123 PHE A N 1
ATOM 978 C CA . PHE A 1 123 ? 11.398 -6.677 -7.740 1.00 89.12 123 PHE A CA 1
ATOM 979 C C . PHE A 1 123 ? 11.367 -5.676 -6.570 1.00 89.12 123 PHE A C 1
ATOM 981 O O . PHE A 1 123 ? 11.868 -5.986 -5.492 1.00 89.12 123 PHE A O 1
ATOM 988 N N . LEU A 1 124 ? 10.772 -4.491 -6.750 1.00 89.69 124 LEU A N 1
ATOM 989 C CA . LEU A 1 124 ? 10.656 -3.499 -5.674 1.00 89.69 124 LEU A CA 1
ATOM 990 C C . LEU A 1 124 ? 9.707 -3.992 -4.583 1.00 89.69 124 LEU A C 1
ATOM 992 O O . LEU A 1 124 ? 10.042 -3.918 -3.405 1.00 89.69 124 LEU A O 1
ATOM 996 N N . TYR A 1 125 ? 8.558 -4.544 -4.979 1.00 89.19 125 TYR A N 1
ATOM 997 C CA . TYR A 1 125 ? 7.596 -5.118 -4.040 1.00 89.19 125 TYR A CA 1
ATOM 998 C C . TYR A 1 125 ? 8.213 -6.282 -3.252 1.00 89.19 125 TYR A C 1
ATOM 1000 O O . TYR A 1 125 ? 8.041 -6.352 -2.040 1.00 89.19 125 TYR A O 1
ATOM 1008 N N . ALA A 1 126 ? 9.016 -7.130 -3.906 1.00 89.25 126 ALA A N 1
ATOM 1009 C CA . ALA A 1 126 ? 9.727 -8.222 -3.241 1.00 89.25 126 ALA A CA 1
ATOM 1010 C C . ALA A 1 126 ? 10.751 -7.741 -2.198 1.00 89.25 126 ALA A C 1
ATOM 1012 O O . ALA A 1 126 ? 10.894 -8.378 -1.164 1.00 89.25 126 ALA A O 1
ATOM 1013 N N . ASN A 1 127 ? 11.447 -6.627 -2.447 1.00 88.06 127 ASN A N 1
ATOM 1014 C CA . ASN A 1 127 ? 12.410 -6.064 -1.490 1.00 88.06 127 ASN A CA 1
ATOM 1015 C C . ASN A 1 127 ? 11.750 -5.312 -0.328 1.00 88.06 127 ASN A C 1
ATOM 1017 O O . ASN A 1 127 ? 12.419 -4.987 0.651 1.00 88.06 127 ASN A O 1
ATOM 1021 N N . MET A 1 128 ? 10.481 -4.934 -0.480 1.00 85.25 128 MET A N 1
ATOM 1022 C CA . MET A 1 128 ? 9.731 -4.229 0.553 1.00 85.25 128 MET A CA 1
ATOM 1023 C C . MET A 1 128 ? 9.207 -5.181 1.630 1.00 85.25 128 MET A C 1
ATOM 1025 O O . MET A 1 128 ? 9.116 -4.772 2.789 1.00 85.25 128 MET A O 1
ATOM 1029 N N . CYS A 1 129 ? 8.829 -6.397 1.227 1.00 85.12 129 CYS A N 1
ATOM 1030 C CA . CYS A 1 129 ? 8.367 -7.471 2.104 1.00 85.12 129 CYS A CA 1
ATOM 1031 C C . CYS A 1 129 ? 9.511 -8.063 2.937 1.00 85.12 129 CYS A C 1
ATOM 1033 O O . CYS A 1 129 ? 9.253 -8.344 4.128 1.00 85.12 129 CYS A O 1
#

Foldseek 3Di:
DDDDDDDDDDDDDDDDDDDDDDDDDDDPPPPPPDDDDPDDDDDDDDPPPDDPPVPDPPPDDPVVVLLVVLLVQLVVLLVVQDPVCLVVSLVVVVPDPPPDPVSVVSSVVVLVVSCVVCVVCVVSSVVSD

Organism: Parasteatoda tepidariorum (NCBI:txid114398)

pLDDT: mean 73.16, std 17.95, range [36.47, 92.0]

Secondary structure (DSSP, 8-state):
------PPPPPPPPPPP--------------------SS---PPP-TTPPPPGGGS---S-HHHHHHHHHHHHHHHHHTT--TTTHHHHHHHHHTS---SHHHHHHHHHHHHHHHHH-GGGHHHHHHH-

InterPro domains:
  IPR003890 MIF4G-like, type 3 [PF02854] (72-129)
  IPR016024 Armadillo-type fold [SSF48371] (66-129)

Sequence (129 aa):
PIILAQRGVPRMTQMNIYANRRSLQGRDSKTKKVIYLSQNVKLHEADNAWKPFYKQDVAGGQLDLEKEKLKRSVQGILNRLTPQEFETLLTEVKNLSIDTEEKLCTVTDLIFEEAAAEPNSSFLYANMC

=== Feature glossary ===
Key to the feature types in this record:

Secondary structure (8-state, DSSP). Secondary structure is the local, repeating backbone conformation. DSSP classifies it into eight states by reading the hydrogen-bond network: three helix types (H, G, I), two β types (E, B), two non-regular types (T, S), and unstructured coil (-).

Backbone torsions (φ/ψ). Backbone dihedral angles. Every residue except chain termini has a φ (preceding-C → N → Cα → C) and a ψ (N → Cα → C → next-N). They are reported in degrees following the IUPAC sign convention. Secondary structure is essentially a statement about which (φ, ψ) basin each residue occupies.

Predicted aligned error. Predicted Aligned Error (PAE) is an AlphaFold confidence matrix: entry (i, j) is the expected error in the position of residue j, in ångströms, when the prediction is superimposed on the true structure at residue i. Low PAE within a block of residues means that block is internally rigid and well-predicted; high PAE between two blocks means their relative placement is uncertain even if each block individually is confident.

B-factor. B-factor (Debye–Waller factor) reflects atomic displacement in the crystal lattice. It is an experimental observable (units Å²), not a prediction; low values mean the atom is pinned down, high values mean it moves or is heterogeneous across the crystal.

Secondary structure (3-state, P-SEA). Three-state secondary structure (P-SEA) collapses the eight DSSP classes into helix (a), strand (b), and coil (c). P-SEA assigns these from Cα geometry alone — distances and angles — without requiring backbone oxygens, so it works on any Cα trace.

Sequence. Primary structure: the covalent order of the twenty standard amino acids along the backbone. Two proteins with the same sequence will (almost always) fold to the same structure; two with 30% identity often share a fold but not the details.

pLDDT. pLDDT is the predicted lDDT-Cα score: AlphaFold's confidence that the local environment of each residue (all inter-atomic distances within 15 Å) is correctly placed. It is a per-residue number between 0 and 100, with higher meaning more reliable.

InterPro / GO / CATH / organism. Functional annotations link the protein to curated databases. InterPro entries identify conserved domains and families by matching the sequence against member-database signatures (Pfam, PROSITE, CDD, …). Gene Ontology (GO) terms describe molecular function, biological process, and cellular component in a controlled vocabulary. CATH places the structure in a hierarchical fold classification (Class/Architecture/Topology/Homologous-superfamily). The organism is the source species.

Contact-map, Ramachandran, and PAE plots. Three diagnostic plots accompany the record. The Cα contact map visualizes the tertiary structure as a 2D adjacency matrix (8 Å cutoff, sequence-local contacts suppressed). The Ramachandran plot shows the distribution of backbone (φ, ψ) torsions, with points in the α and β basins reflecting secondary structure content. The PAE plot shows AlphaFold's inter-residue confidence as a color matrix.

mmCIF coordinates. The mmCIF table is the protein's shape written out atom by atom. For each backbone N, Cα, C, and carbonyl O, it records an (x, y, z) coordinate triple in Å plus the residue type, chain letter, and residue number.

Radius of gyration, Cα contacts, bounding box. Three whole-structure scalars: the radius of gyration (RMS distance of Cα from centroid, in Å), the count of Cα–Cα contacts (pairs closer than 8 Å and separated by more than four residues in sequence — i.e. tertiary, not local, contacts), and the bounding-box dimensions. Together they distinguish compact globular folds from extended fibres or disordered chains.

Foldseek 3Di. The Foldseek 3Di string encodes local tertiary geometry as a 20-letter alphabet — one character per residue — derived from the relative positions of nearby Cα atoms. Unlike the amino-acid sequence, 3Di is a direct function of the 3D structure, so two proteins with the same fold have similar 3Di strings even at low sequence identity.

Rendered structure images. Six rendered views show 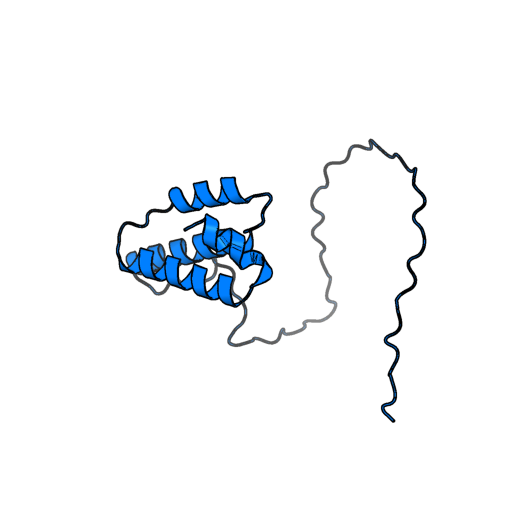the 3D structure from the faces of a cube — i.e. along ±x, ±y, ±z. Rendering representation is drawn randomly per protein from cartoon (secondary-structure ribbons), sticks (backbone bonds), or molecular surface; coloring is either N→C rainbow (blue at the N-terminus through red at the C-terminus) or one color per chain.

Nearest PDB structures. The Foldseek neighbor list gives the closest experimentally determined structures in the PDB, ranked by structural alignment. TM-score near 1 means near-identical fold; near 0.3 means only rough topology match. This is how one finds what a novel AlphaFold prediction most resembles in the solved-structure universe.

Solvent-accessible surface area. SASA measures how much of the protein is reachable by solvent. It is computed by rolling a water-sized probe over the atomic surface and summing the exposed area (Å²). Per-residue SASA distinguishes core (buried, low SASA) from surface (exposed, high SASA) residues; total SASA is a whole-molecule size measure.